Protein AF-A0A7V9J1F2-F1 (afdb_monomer_lite)

Foldseek 3Di:
DADDDDPPQDWDKDWDCADDDVGGRKIFIWIWHCNDPPDIDIDTDIDD

Secondary structure (DSSP, 8-state):
-------SSSPEEEEE----GGGTT-EEEEEEE--STT--EEEEEEE-

Structure (mmCIF, N/CA/C/O backbone):
data_AF-A0A7V9J1F2-F1
#
_entry.id   AF-A0A7V9J1F2-F1
#
loop_
_atom_site.group_PDB
_atom_site.id
_atom_site.type_symbol
_atom_site.label_atom_id
_atom_site.label_alt_id
_atom_site.label_comp_id
_atom_site.label_asym_id
_atom_site.label_entity_id
_atom_site.label_seq_id
_atom_site.pdbx_PDB_ins_code
_atom_site.Cartn_x
_atom_site.Cartn_y
_atom_site.Cartn_z
_atom_site.occupancy
_atom_site.B_iso_or_equiv
_atom_site.auth_seq_id
_atom_site.auth_comp_id
_atom_site.auth_asym_id
_atom_site.auth_atom_id
_atom_site.pdbx_PDB_model_num
ATOM 1 N N . MET A 1 1 ? -5.063 7.830 -14.775 1.00 40.09 1 MET A N 1
ATOM 2 C CA . MET A 1 1 ? -6.422 7.567 -14.262 1.00 40.09 1 MET A CA 1
ATOM 3 C C . MET A 1 1 ? -6.278 7.416 -12.754 1.00 40.09 1 MET A C 1
ATOM 5 O O . MET A 1 1 ? -5.598 6.497 -12.323 1.00 40.09 1 MET A O 1
ATOM 9 N N . GLN A 1 2 ? -6.734 8.403 -11.984 1.00 49.62 2 GLN A N 1
ATOM 10 C CA . GLN A 1 2 ? -6.601 8.449 -10.524 1.00 49.62 2 GLN A CA 1
ATOM 11 C C . GLN A 1 2 ? -7.936 7.942 -9.967 1.00 49.62 2 GLN A C 1
ATOM 13 O O . GLN A 1 2 ? -8.961 8.585 -10.178 1.00 49.62 2 GLN A O 1
ATOM 18 N N . GLY A 1 3 ? -7.953 6.726 -9.420 1.00 52.84 3 GLY A N 1
ATOM 19 C CA . GLY A 1 3 ? -9.180 6.088 -8.941 1.00 52.84 3 GLY A CA 1
ATOM 20 C C . GLY A 1 3 ? -9.622 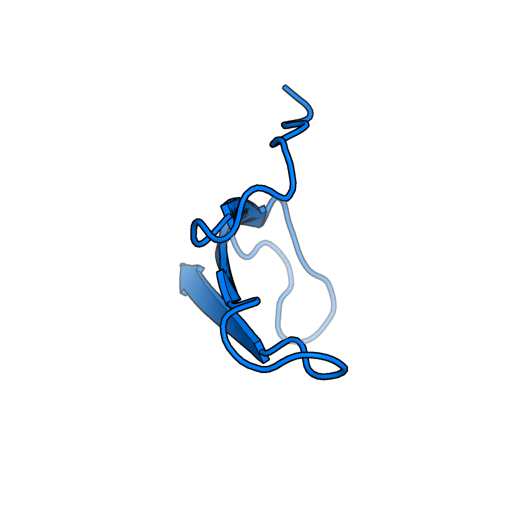6.701 -7.617 1.00 52.84 3 GLY A C 1
ATOM 21 O O . GLY A 1 3 ? -8.835 6.755 -6.677 1.00 52.84 3 GLY A O 1
ATOM 22 N N . VAL A 1 4 ? -10.869 7.163 -7.551 1.00 56.59 4 VAL A N 1
ATOM 23 C CA . VAL A 1 4 ? -11.529 7.585 -6.311 1.00 56.59 4 VAL A CA 1
ATOM 24 C C . VAL A 1 4 ? -12.672 6.597 -6.081 1.00 56.59 4 VAL A C 1
ATOM 26 O O . VAL A 1 4 ? -13.659 6.627 -6.812 1.00 56.59 4 VAL A O 1
ATOM 29 N N . GLY A 1 5 ? -12.507 5.674 -5.131 1.00 55.03 5 GLY A N 1
ATOM 30 C CA . GLY A 1 5 ? -13.556 4.741 -4.705 1.00 55.03 5 GLY A CA 1
ATOM 31 C C . GLY A 1 5 ? -14.351 5.314 -3.532 1.00 55.03 5 GLY A C 1
ATOM 32 O O . GLY A 1 5 ? -13.786 6.004 -2.682 1.00 55.03 5 GLY A O 1
ATOM 33 N N . ARG A 1 6 ? -15.663 5.057 -3.476 1.00 53.50 6 ARG A N 1
ATOM 34 C CA . ARG A 1 6 ? -16.462 5.337 -2.272 1.00 53.50 6 ARG A CA 1
ATOM 35 C C . ARG A 1 6 ? -16.047 4.356 -1.173 1.00 53.50 6 ARG A C 1
ATOM 37 O O . ARG A 1 6 ? -16.013 3.159 -1.421 1.00 53.50 6 ARG A O 1
ATOM 44 N N . LEU A 1 7 ? -15.766 4.865 0.028 1.00 58.34 7 LEU A N 1
ATOM 45 C CA . LEU A 1 7 ? -15.464 4.074 1.231 1.00 58.34 7 LEU A CA 1
ATOM 46 C C . LEU A 1 7 ? -16.748 3.445 1.808 1.00 58.34 7 LEU A C 1
ATOM 48 O O . LEU A 1 7 ? -17.133 3.720 2.939 1.00 58.34 7 LEU A O 1
ATOM 52 N N . GLU A 1 8 ? -17.455 2.655 1.010 1.00 53.50 8 GLU A N 1
ATOM 53 C CA . GLU A 1 8 ? -18.623 1.881 1.436 1.00 53.50 8 GLU A CA 1
ATOM 54 C C . GLU A 1 8 ? -18.166 0.432 1.606 1.00 53.50 8 GLU A C 1
ATOM 56 O O . GLU A 1 8 ? -18.334 -0.340 0.683 1.00 53.50 8 GLU A O 1
ATOM 61 N N . ALA A 1 9 ? -17.510 0.087 2.724 1.00 55.91 9 ALA A N 1
ATOM 62 C CA . ALA A 1 9 ? -17.214 -1.286 3.192 1.00 55.91 9 ALA A CA 1
ATOM 63 C C . ALA A 1 9 ? -16.703 -2.343 2.171 1.00 55.91 9 ALA A C 1
ATOM 65 O O . ALA A 1 9 ? -16.714 -3.536 2.468 1.00 55.91 9 ALA A O 1
ATOM 66 N N . GLU A 1 10 ? -16.249 -1.925 0.996 1.00 62.38 10 GLU A N 1
ATOM 67 C CA . GLU A 1 10 ? -15.762 -2.768 -0.086 1.00 62.38 10 GLU A CA 1
ATOM 68 C C . GLU A 1 10 ? -14.254 -2.570 -0.211 1.00 62.38 10 GLU A C 1
ATOM 70 O O . GLU A 1 10 ? -13.743 -1.447 -0.107 1.00 62.38 10 GLU A O 1
ATOM 75 N N . ASP A 1 11 ? -13.540 -3.679 -0.399 1.00 72.56 11 ASP A N 1
ATOM 76 C CA . ASP A 1 11 ? -12.096 -3.663 -0.594 1.00 72.56 11 ASP A CA 1
ATOM 77 C C . ASP A 1 11 ? -11.759 -2.786 -1.812 1.00 72.56 11 ASP A C 1
ATOM 79 O O . ASP A 1 11 ? -12.320 -2.950 -2.899 1.00 72.56 11 ASP A O 1
ATOM 83 N N . LEU A 1 12 ? -10.853 -1.820 -1.628 1.00 87.50 12 LEU A N 1
ATOM 84 C CA . LEU A 1 12 ? -10.456 -0.898 -2.691 1.00 87.50 12 LEU A CA 1
ATOM 85 C C . LEU A 1 12 ? -9.138 -1.346 -3.314 1.00 87.50 12 LEU A C 1
ATOM 87 O O . LEU A 1 12 ? -8.092 -1.332 -2.665 1.00 87.50 12 LEU A O 1
ATOM 91 N N . ASP A 1 13 ? -9.181 -1.642 -4.607 1.00 91.31 13 ASP A N 1
ATOM 92 C CA . ASP A 1 13 ? -8.001 -1.969 -5.396 1.00 91.31 13 ASP A CA 1
ATOM 93 C C . ASP A 1 13 ? -7.449 -0.743 -6.129 1.00 91.31 13 ASP A C 1
ATOM 95 O O . ASP A 1 13 ? -8.124 -0.120 -6.954 1.00 91.31 13 ASP A O 1
ATOM 99 N N . LEU A 1 14 ? -6.179 -0.424 -5.877 1.00 93.69 14 LEU A N 1
ATOM 100 C CA . LEU A 1 14 ? -5.462 0.674 -6.520 1.00 93.69 14 LEU A CA 1
ATOM 101 C C . LEU A 1 14 ? -4.215 0.176 -7.265 1.00 93.69 14 LEU A C 1
ATOM 103 O O . LEU A 1 14 ? -3.511 -0.712 -6.784 1.00 93.69 14 LEU A O 1
ATOM 107 N N . PRO A 1 15 ? -3.882 0.760 -8.430 1.00 96.19 15 PRO A N 1
ATOM 108 C CA . PRO A 1 15 ? -2.669 0.400 -9.148 1.00 96.19 15 PRO A CA 1
ATOM 109 C C . PRO A 1 15 ? -1.418 0.937 -8.439 1.00 96.19 15 PRO A C 1
ATOM 111 O O . PRO A 1 15 ? -1.338 2.115 -8.088 1.00 96.19 15 PRO A O 1
ATOM 114 N N . VAL A 1 16 ? -0.388 0.097 -8.325 1.00 96.94 16 VAL A N 1
ATOM 115 C CA . VAL A 1 16 ? 0.968 0.517 -7.950 1.00 96.94 16 VAL A CA 1
ATOM 116 C C . VAL A 1 16 ? 1.692 0.965 -9.216 1.00 96.94 16 VAL A C 1
ATOM 118 O O . VAL A 1 16 ? 2.033 0.159 -10.084 1.00 96.94 16 VAL A O 1
ATOM 121 N N . THR A 1 17 ? 1.924 2.270 -9.342 1.00 96.62 17 THR A N 1
ATOM 122 C CA . THR A 1 17 ? 2.464 2.875 -10.571 1.00 96.62 17 THR A CA 1
ATOM 123 C C . THR A 1 17 ? 3.988 2.956 -10.615 1.00 96.62 17 THR A C 1
ATOM 125 O O . THR A 1 17 ? 4.539 3.408 -11.615 1.00 96.62 17 THR A O 1
ATOM 128 N N . GLY A 1 18 ? 4.680 2.563 -9.549 1.00 95.44 18 GLY A N 1
ATOM 129 C CA . GLY A 1 18 ? 6.131 2.662 -9.451 1.00 95.44 18 GLY A CA 1
ATOM 130 C C . GLY A 1 18 ? 6.634 2.487 -8.025 1.00 95.44 18 GLY A C 1
ATOM 131 O O . GLY A 1 18 ? 5.865 2.546 -7.070 1.00 95.44 18 GLY A O 1
ATOM 132 N N . GLY A 1 19 ? 7.947 2.330 -7.899 1.00 95.50 19 GLY A N 1
ATOM 133 C CA . GLY A 1 19 ? 8.661 2.324 -6.629 1.00 95.50 19 GLY A CA 1
ATOM 134 C C . GLY A 1 19 ? 10.099 2.805 -6.811 1.00 95.50 19 GLY A C 1
ATOM 135 O O . GLY A 1 19 ? 10.552 3.074 -7.929 1.00 95.50 19 GLY A O 1
ATOM 136 N N . THR A 1 20 ? 10.817 2.935 -5.701 1.00 96.81 20 THR A N 1
ATOM 137 C CA . THR A 1 20 ? 12.217 3.381 -5.644 1.00 96.81 20 THR A CA 1
ATOM 138 C C . THR A 1 20 ? 13.054 2.402 -4.811 1.00 96.81 20 THR A C 1
ATOM 140 O O . THR A 1 20 ? 12.517 1.493 -4.175 1.00 96.81 20 THR A O 1
ATOM 143 N N . GLY A 1 21 ? 14.386 2.544 -4.837 1.00 96.56 21 GLY A N 1
ATOM 144 C CA . GLY A 1 21 ? 15.298 1.674 -4.082 1.00 96.56 21 GLY A CA 1
ATOM 145 C C . GLY A 1 21 ? 15.155 0.201 -4.472 1.00 96.56 21 GLY A C 1
ATOM 146 O O . GLY A 1 21 ? 15.226 -0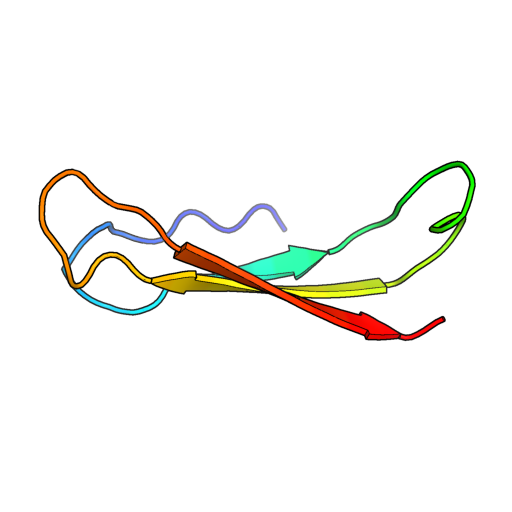.136 -5.652 1.00 96.56 21 GLY A O 1
ATOM 147 N N . ASN A 1 22 ? 14.901 -0.660 -3.486 1.00 95.69 22 ASN A N 1
ATOM 148 C CA . ASN A 1 22 ? 14.694 -2.100 -3.693 1.00 95.69 22 ASN A CA 1
ATOM 149 C C . ASN A 1 22 ? 13.441 -2.429 -4.521 1.00 95.69 22 ASN A C 1
ATOM 151 O O . ASN A 1 22 ? 13.326 -3.532 -5.038 1.00 95.69 22 ASN A O 1
ATOM 155 N N . PHE A 1 23 ? 12.524 -1.471 -4.670 1.00 95.88 23 PHE A N 1
ATOM 156 C CA . PHE A 1 23 ? 11.306 -1.592 -5.470 1.00 95.88 23 PHE A CA 1
ATOM 157 C C . PHE A 1 23 ? 11.365 -0.695 -6.710 1.00 95.88 23 PHE A C 1
ATOM 159 O O . PHE A 1 23 ? 10.339 -0.254 -7.227 1.00 95.88 23 PHE A O 1
ATOM 166 N N . LYS A 1 24 ? 12.568 -0.348 -7.182 1.00 96.12 24 LYS A N 1
ATOM 167 C CA . LYS A 1 24 ? 12.716 0.478 -8.379 1.00 96.12 24 LYS A CA 1
ATOM 168 C C . LYS A 1 24 ? 12.009 -0.185 -9.562 1.00 96.12 24 LYS A C 1
ATOM 170 O O . LYS A 1 24 ? 12.249 -1.347 -9.850 1.00 96.12 24 LYS A O 1
ATOM 175 N N . ASN A 1 25 ? 11.191 0.600 -10.262 1.00 95.06 25 ASN A N 1
ATOM 176 C CA . ASN A 1 25 ? 10.435 0.208 -11.458 1.00 95.06 25 ASN A CA 1
ATOM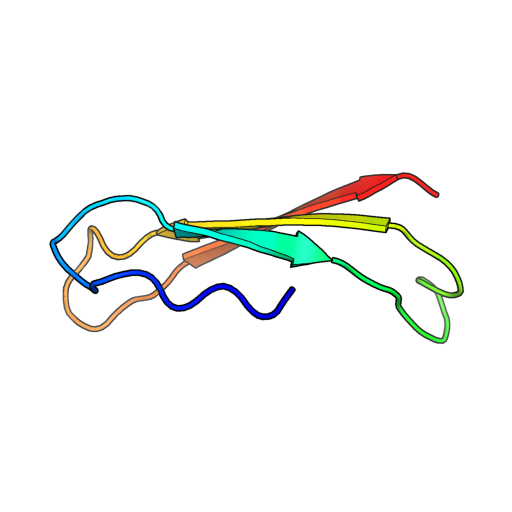 177 C C . ASN A 1 25 ? 9.305 -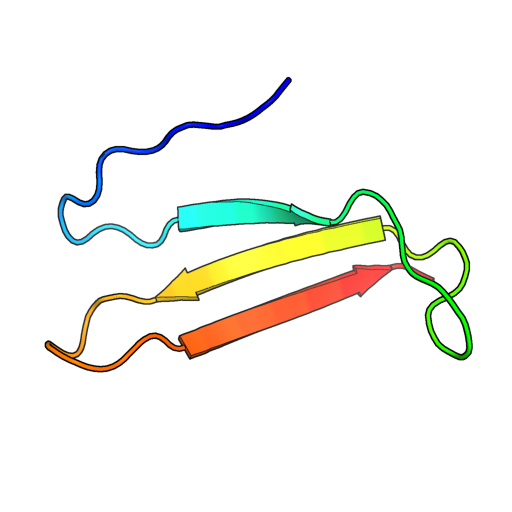0.819 -11.273 1.00 95.06 25 ASN A C 1
ATOM 179 O O . ASN A 1 25 ? 8.639 -1.100 -12.266 1.00 95.06 25 ASN A O 1
ATOM 1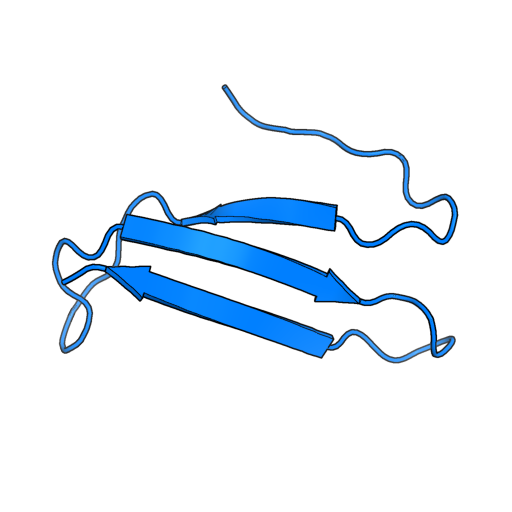83 N N . VAL A 1 26 ? 8.994 -1.268 -10.051 1.00 97.25 26 VAL A N 1
ATOM 184 C CA . VAL A 1 26 ? 7.892 -2.223 -9.845 1.00 97.25 26 VAL A CA 1
ATOM 185 C C . VAL A 1 26 ? 6.549 -1.674 -10.336 1.00 97.25 26 VAL A C 1
ATOM 187 O O . VAL A 1 26 ? 6.302 -0.459 -10.365 1.00 97.25 26 VAL A O 1
ATOM 190 N N . ARG A 1 27 ? 5.659 -2.586 -10.710 1.00 97.06 27 ARG A N 1
ATOM 191 C CA . ARG A 1 27 ? 4.232 -2.332 -10.941 1.00 97.06 27 ARG A CA 1
ATOM 192 C C . ARG A 1 27 ? 3.417 -3.317 -10.120 1.00 97.06 27 ARG A C 1
ATOM 194 O O . ARG A 1 27 ? 3.971 -4.245 -9.544 1.00 97.06 27 ARG A O 1
ATOM 201 N N . GLY A 1 28 ? 2.108 -3.129 -10.044 1.00 96.31 28 GLY A N 1
ATOM 202 C CA . GLY A 1 28 ? 1.256 -4.096 -9.365 1.00 96.31 28 GLY A CA 1
ATOM 203 C C . GLY A 1 28 ? -0.065 -3.514 -8.910 1.00 96.31 28 GLY A C 1
ATOM 204 O O . GLY A 1 28 ? -0.538 -2.511 -9.450 1.00 96.31 28 GLY A O 1
ATOM 205 N N . GLN A 1 29 ? -0.624 -4.144 -7.887 1.00 97.19 29 GLN A N 1
ATOM 206 C CA . GLN A 1 29 ? -1.888 -3.767 -7.270 1.00 97.19 29 GLN A CA 1
ATOM 207 C C . GLN A 1 29 ? -1.713 -3.671 -5.753 1.00 97.19 29 GLN A C 1
ATOM 209 O O . GLN A 1 29 ? -0.991 -4.468 -5.148 1.00 97.19 29 GLN A O 1
ATOM 214 N N . ALA A 1 30 ? -2.359 -2.674 -5.159 1.00 96.38 30 ALA A N 1
ATOM 215 C CA . ALA A 1 30 ? -2.503 -2.507 -3.727 1.00 96.38 30 ALA A CA 1
ATOM 216 C C . ALA A 1 30 ? -3.982 -2.654 -3.367 1.00 96.38 30 ALA A C 1
ATOM 218 O O . ALA A 1 30 ? -4.807 -1.895 -3.874 1.00 96.38 30 ALA A O 1
ATOM 219 N N . THR A 1 31 ? -4.294 -3.602 -2.493 1.00 94.81 31 THR A N 1
ATOM 220 C CA . THR A 1 31 ? -5.651 -3.824 -1.983 1.00 94.81 31 THR A CA 1
ATOM 221 C C . THR A 1 31 ? -5.764 -3.225 -0.590 1.00 94.81 31 THR A C 1
ATOM 223 O O . THR A 1 31 ? -4.926 -3.506 0.272 1.00 94.81 31 THR A O 1
ATOM 226 N N . PHE A 1 32 ? -6.783 -2.396 -0.384 1.00 92.12 32 PHE A N 1
ATOM 227 C CA . PHE A 1 32 ? -7.099 -1.748 0.883 1.00 92.12 32 PHE A CA 1
ATOM 228 C C . PHE A 1 32 ? -8.307 -2.430 1.513 1.00 92.12 32 PHE A C 1
ATOM 230 O O . PHE A 1 32 ? -9.402 -2.384 0.959 1.00 92.12 32 PHE A O 1
ATOM 237 N N . ASP A 1 33 ? -8.093 -3.012 2.686 1.00 89.50 33 ASP A N 1
ATOM 238 C CA . ASP A 1 33 ? -9.119 -3.662 3.494 1.00 89.50 33 ASP A CA 1
ATOM 239 C C . ASP A 1 33 ? -9.535 -2.735 4.645 1.00 89.50 33 ASP A C 1
ATOM 241 O O . ASP A 1 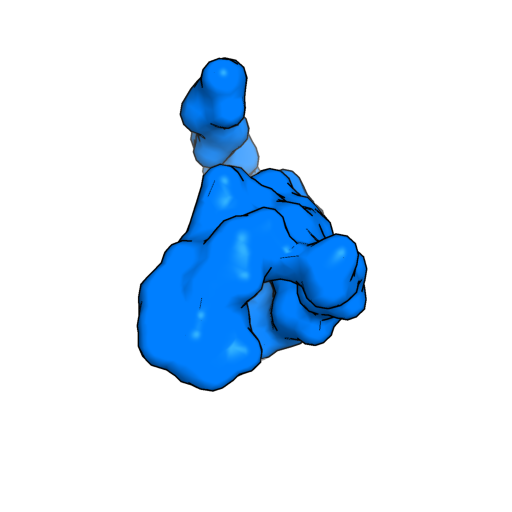33 ? -8.699 -2.318 5.462 1.00 89.50 33 ASP A O 1
ATOM 245 N N . PHE A 1 34 ? -10.829 -2.409 4.684 1.00 86.00 34 PHE A N 1
ATOM 246 C CA . PHE A 1 34 ? -11.458 -1.518 5.666 1.00 86.00 34 PHE A CA 1
ATOM 247 C C . PHE A 1 34 ? -12.451 -2.241 6.589 1.00 86.00 34 PHE A C 1
ATOM 249 O O . PHE A 1 34 ? -13.252 -1.585 7.257 1.00 86.00 34 PHE A O 1
ATOM 256 N N . ARG A 1 35 ? -12.439 -3.581 6.624 1.00 82.56 35 ARG A N 1
ATOM 257 C CA . ARG A 1 35 ? -13.438 -4.374 7.363 1.00 82.56 35 ARG A CA 1
ATOM 258 C C . ARG A 1 35 ? -13.382 -4.163 8.880 1.00 82.56 35 ARG A C 1
ATOM 260 O O . ARG A 1 35 ? -14.411 -4.266 9.543 1.00 82.56 35 ARG A O 1
ATOM 267 N N . ASP A 1 36 ? -12.212 -3.818 9.417 1.00 83.94 36 ASP A N 1
ATOM 268 C CA . ASP A 1 36 ? -12.016 -3.510 10.836 1.00 83.94 36 ASP A CA 1
ATOM 269 C C . ASP A 1 36 ? -12.069 -1.993 11.084 1.00 83.94 36 ASP A C 1
ATOM 271 O O . ASP A 1 36 ? -11.167 -1.248 10.702 1.00 83.94 36 ASP A O 1
ATOM 275 N N . ALA A 1 37 ? -13.096 -1.510 11.790 1.00 81.69 37 ALA A N 1
ATOM 276 C CA . ALA A 1 37 ? -13.213 -0.089 12.120 1.00 81.69 37 ALA A CA 1
ATOM 277 C C . ALA A 1 37 ? -11.981 0.423 12.898 1.00 81.69 37 ALA A C 1
ATOM 279 O O . ALA A 1 37 ? -11.592 -0.133 13.924 1.00 81.69 37 ALA A O 1
ATOM 280 N N . GLY A 1 38 ? -11.372 1.509 12.413 1.00 87.31 38 GLY A N 1
ATOM 281 C CA . GLY A 1 38 ? -10.157 2.087 13.001 1.00 87.31 38 GLY A CA 1
ATOM 282 C C . GLY A 1 38 ? -8.853 1.390 12.593 1.00 87.31 38 GLY A C 1
ATOM 283 O O . GLY A 1 38 ? -7.785 1.790 13.057 1.00 87.31 38 GLY A O 1
ATOM 284 N N . ARG A 1 39 ? -8.914 0.388 11.707 1.00 87.56 39 ARG A N 1
ATOM 285 C CA . ARG A 1 39 ? -7.750 -0.292 11.140 1.00 87.56 39 ARG A CA 1
ATOM 286 C C . ARG A 1 39 ? -7.870 -0.364 9.618 1.00 87.56 39 ARG A C 1
ATOM 288 O O . ARG A 1 39 ? -8.927 -0.625 9.065 1.00 87.56 39 ARG A O 1
ATOM 295 N N . THR A 1 40 ? -6.750 -0.174 8.933 1.00 89.06 40 THR A N 1
ATOM 296 C CA . THR A 1 40 ? -6.654 -0.405 7.489 1.00 89.06 40 THR A CA 1
ATOM 297 C C . THR A 1 40 ? -5.478 -1.324 7.231 1.00 89.06 40 THR A C 1
ATOM 299 O O . THR A 1 40 ? -4.373 -1.070 7.719 1.00 89.06 40 THR A O 1
ATOM 302 N N . VAL A 1 41 ? -5.714 -2.400 6.485 1.00 93.62 41 VAL A N 1
ATOM 303 C CA . VAL A 1 41 ? -4.656 -3.307 6.031 1.00 93.62 41 VAL A CA 1
ATOM 304 C C . VAL A 1 41 ? -4.442 -3.072 4.542 1.00 93.62 41 VAL A C 1
ATOM 306 O O . VAL A 1 41 ? -5.395 -3.074 3.771 1.00 93.62 41 VAL A O 1
ATOM 309 N N . ILE A 1 42 ? -3.186 -2.851 4.145 1.00 95.00 42 ILE A N 1
ATOM 310 C CA . ILE A 1 42 ? -2.807 -2.658 2.742 1.00 95.00 42 ILE A CA 1
ATOM 311 C C . ILE A 1 42 ? -1.921 -3.826 2.324 1.00 95.00 42 ILE A C 1
ATOM 313 O O . ILE A 1 42 ? -0.857 -4.036 2.909 1.00 95.00 42 ILE A O 1
ATOM 317 N N . THR A 1 43 ? -2.354 -4.569 1.309 1.00 96.19 43 THR A N 1
ATOM 318 C CA . THR A 1 43 ? -1.602 -5.701 0.750 1.00 96.19 43 THR A CA 1
ATOM 319 C C . THR A 1 43 ? -1.096 -5.350 -0.642 1.00 96.19 43 THR A C 1
ATOM 321 O O . THR A 1 43 ? -1.862 -4.862 -1.468 1.00 96.19 43 THR A O 1
ATOM 324 N N . PHE A 1 44 ? 0.188 -5.604 -0.912 1.00 96.31 44 PHE A N 1
ATOM 325 C CA . PHE A 1 44 ? 0.825 -5.307 -2.197 1.00 96.31 44 PHE A CA 1
ATOM 326 C C . PHE A 1 44 ? 1.150 -6.589 -2.961 1.00 96.31 44 PHE A C 1
ATOM 328 O O . PHE A 1 44 ? 1.964 -7.393 -2.509 1.00 96.31 44 PHE A O 1
ATOM 335 N N . ASN A 1 45 ? 0.589 -6.722 -4.160 1.00 96.50 45 ASN A N 1
ATOM 336 C CA . ASN A 1 45 ? 0.965 -7.748 -5.128 1.00 96.50 45 ASN A CA 1
ATOM 337 C C . ASN A 1 45 ? 1.826 -7.091 -6.211 1.00 96.50 45 ASN A C 1
ATOM 339 O O . ASN A 1 45 ? 1.307 -6.435 -7.117 1.00 96.50 45 ASN A O 1
ATOM 343 N N . LEU A 1 46 ? 3.150 -7.207 -6.067 1.00 95.69 46 LEU A N 1
ATOM 344 C CA . LEU A 1 46 ? 4.131 -6.523 -6.913 1.00 95.69 46 LEU A CA 1
ATOM 345 C C . LEU A 1 46 ? 4.673 -7.437 -8.017 1.00 95.69 46 LEU A C 1
ATOM 347 O O . LEU A 1 46 ? 4.968 -8.608 -7.788 1.00 95.69 46 LEU A O 1
ATOM 351 N N . ILE A 1 47 ? 4.857 -6.855 -9.197 1.00 91.31 47 ILE A N 1
ATOM 352 C CA . ILE A 1 47 ? 5.514 -7.443 -10.362 1.00 91.31 47 ILE A CA 1
ATOM 353 C C . ILE A 1 47 ? 6.847 -6.692 -10.549 1.00 91.31 47 ILE A C 1
ATOM 355 O O . ILE A 1 47 ? 6.807 -5.455 -10.639 1.00 91.31 47 ILE A O 1
ATOM 359 N N . PRO A 1 48 ? 7.998 -7.397 -10.551 1.00 84.25 48 PRO A N 1
ATOM 360 C CA . PRO A 1 48 ? 9.320 -6.800 -10.753 1.00 84.25 48 PRO A CA 1
ATOM 361 C C . PRO A 1 48 ? 9.469 -6.044 -12.076 1.00 84.25 48 PRO A C 1
ATOM 363 O O . PRO A 1 48 ? 8.942 -6.534 -13.102 1.00 84.25 48 PRO A O 1
#

Sequence (48 aa):
MQGVGRLEAEDLDLPVTGGTGNFKNVRGQATFDFRDAGRTVITFNLIP

pLDDT: mean 84.32, std 16.64, range [40.09, 97.25]

Radius of gyration: 12.24 Å; chains: 1; bounding box: 34×16×27 Å